Protein AF-A0A662DDF5-F1 (afdb_monomer)

Sequence (69 aa):
MTDTNTDSNLGYRSPQVCKVVGITYRQLDYWDRSGLLGPSMQVASGSGTQRLYTFQDIVTLRVIKRLKD

Mean predicted aligned error: 5.85 Å

Foldseek 3Di:
DDPPPVQLPDWDFLVRLCVLLVHDSVVLVVCCVVVVAAAPNDDADDPPRTRTHGPVSSVVSNVVVVVVD

Nearest PDB structures (foldseek):
  3q1m-assembly1_A  TM=8.608E-01  e=1.266E-04  Bacillus subtilis
  3d71-assembly1_A-2  TM=8.637E-01  e=2.656E-04  Bacillus subtilis
  3iao-assembly1_A-2  TM=8.360E-01  e=2.147E-03  Bacillus subtilis
  6pif-assembly1_I  TM=7.008E-01  e=2.272E-02  Vibrio cholerae
  6pig-assembly1_I  TM=7.200E-01  e=3.896E-02  Vibrio cholerae

Radius of gyration: 12.8 Å; Cα contacts (8 Å, |Δi|>4): 72; chains: 1; bounding box: 34×34×30 Å

Secondary structure (DSSP, 8-state):
-----GGGG-PEEHHHHHHHHT--HHHHHHHHHTTS---SSB---STT---EE-HHHHHHHHHHHHHH-

pLDDT: mean 87.73, std 14.8, range [41.03, 97.81]

Structure (mmCIF, N/CA/C/O backbone):
data_AF-A0A662DDF5-F1
#
_entry.id   AF-A0A662DDF5-F1
#
loop_
_atom_site.group_PDB
_atom_site.id
_atom_site.type_symbol
_atom_site.label_atom_id
_atom_site.label_alt_id
_atom_site.label_comp_id
_atom_site.label_asym_id
_atom_site.label_entity_id
_atom_site.label_seq_id
_atom_site.pdbx_PDB_ins_code
_atom_site.Cartn_x
_atom_site.Cartn_y
_atom_site.Cartn_z
_atom_site.occupancy
_atom_site.B_iso_or_equiv
_atom_site.auth_seq_id
_atom_site.auth_comp_id
_atom_site.auth_asym_id
_atom_site.auth_atom_id
_atom_site.pdbx_PDB_model_num
ATOM 1 N N . MET A 1 1 ? 23.108 -22.880 13.778 1.00 41.03 1 MET A N 1
ATOM 2 C CA . MET A 1 1 ? 21.727 -22.957 13.265 1.00 41.03 1 MET A CA 1
ATOM 3 C C . MET A 1 1 ? 21.309 -21.533 12.910 1.00 41.03 1 MET A C 1
ATOM 5 O O . MET A 1 1 ? 20.782 -20.826 13.753 1.00 41.03 1 MET A O 1
ATOM 9 N N . THR A 1 2 ? 21.714 -21.033 11.744 1.00 47.97 2 THR A N 1
ATOM 10 C CA . THR A 1 2 ? 21.315 -19.697 11.276 1.00 47.97 2 THR A CA 1
ATOM 11 C C . THR A 1 2 ? 20.104 -19.883 10.383 1.00 47.97 2 THR A C 1
ATOM 13 O O . THR A 1 2 ? 20.265 -20.255 9.219 1.00 47.97 2 THR A O 1
ATOM 16 N N . ASP A 1 3 ? 18.912 -19.672 10.937 1.00 51.97 3 ASP A N 1
ATOM 17 C CA . ASP A 1 3 ? 17.689 -19.544 10.149 1.00 51.97 3 ASP A CA 1
ATOM 18 C C . ASP A 1 3 ? 17.855 -18.320 9.246 1.00 51.97 3 ASP A C 1
ATOM 20 O O . ASP A 1 3 ? 17.683 -17.168 9.645 1.00 51.97 3 ASP A O 1
ATOM 24 N N . THR A 1 4 ? 18.303 -18.570 8.020 1.00 49.25 4 THR A N 1
ATOM 25 C CA . THR A 1 4 ? 18.409 -17.564 6.972 1.00 49.25 4 THR A CA 1
ATOM 26 C C . THR A 1 4 ? 16.993 -17.291 6.494 1.00 49.25 4 THR A C 1
ATOM 28 O O . THR A 1 4 ? 16.453 -17.983 5.633 1.00 49.25 4 THR A O 1
ATOM 31 N N . ASN A 1 5 ? 16.370 -16.293 7.121 1.00 55.41 5 ASN A N 1
ATOM 32 C CA . ASN A 1 5 ? 15.086 -15.737 6.724 1.00 55.41 5 ASN A CA 1
ATOM 33 C C . ASN A 1 5 ? 15.195 -15.214 5.276 1.00 55.41 5 ASN A C 1
ATOM 35 O O . ASN A 1 5 ? 15.622 -14.087 5.008 1.00 55.41 5 ASN A O 1
ATOM 39 N N . THR A 1 6 ? 14.877 -16.106 4.337 1.00 53.12 6 THR A N 1
ATOM 40 C CA . THR A 1 6 ? 15.023 -15.945 2.883 1.00 53.12 6 THR A CA 1
ATOM 41 C C . THR A 1 6 ? 14.017 -14.928 2.317 1.00 53.12 6 THR A C 1
ATOM 43 O O . THR A 1 6 ? 14.150 -14.494 1.174 1.00 53.12 6 THR A O 1
ATOM 46 N N . ASP A 1 7 ? 13.073 -14.443 3.129 1.00 54.75 7 ASP A N 1
ATOM 47 C CA . ASP A 1 7 ? 12.043 -13.488 2.702 1.00 54.75 7 ASP A CA 1
ATOM 48 C C . ASP A 1 7 ? 12.571 -12.061 2.506 1.00 54.75 7 ASP A C 1
ATOM 50 O O . ASP A 1 7 ? 11.920 -11.242 1.857 1.00 54.75 7 ASP A O 1
ATOM 54 N N . SER A 1 8 ? 13.777 -11.760 3.000 1.00 57.22 8 SER A N 1
ATOM 55 C CA . SER A 1 8 ? 14.379 -10.418 2.918 1.00 57.22 8 SER A CA 1
ATOM 56 C C . SER A 1 8 ? 14.590 -9.925 1.478 1.00 57.22 8 SER A C 1
ATOM 58 O O . SER A 1 8 ? 14.750 -8.727 1.262 1.00 57.22 8 SER A O 1
ATOM 60 N N . ASN A 1 9 ? 14.583 -10.829 0.492 1.00 67.19 9 ASN A N 1
ATOM 61 C CA . ASN A 1 9 ? 14.842 -10.513 -0.916 1.00 67.19 9 ASN A CA 1
ATOM 62 C C . ASN A 1 9 ? 13.599 -10.650 -1.818 1.00 67.19 9 ASN A C 1
ATOM 64 O O . ASN A 1 9 ? 13.705 -10.539 -3.039 1.00 67.19 9 ASN A O 1
ATOM 68 N N . LEU A 1 10 ? 12.419 -10.922 -1.244 1.00 82.69 10 LEU A N 1
ATOM 69 C CA . LEU A 1 10 ? 11.190 -11.159 -2.003 1.00 82.69 10 LEU A CA 1
ATOM 70 C C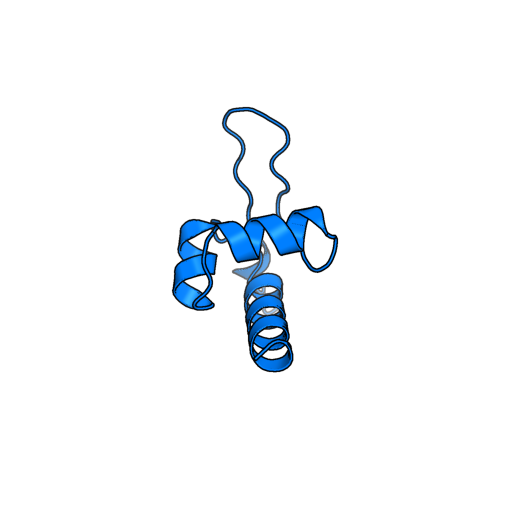 . LEU A 1 10 ? 10.249 -9.949 -1.900 1.00 82.69 10 LEU A C 1
ATOM 72 O O . LEU A 1 10 ? 9.655 -9.677 -0.858 1.00 82.69 10 LEU A O 1
ATOM 76 N N . GLY A 1 11 ? 10.146 -9.196 -2.997 1.00 92.06 11 GLY A N 1
ATOM 77 C CA . GLY A 1 11 ? 9.335 -7.983 -3.098 1.00 92.06 11 GLY A CA 1
ATOM 78 C C . GLY A 1 11 ? 7.972 -8.215 -3.745 1.00 92.06 11 GLY A C 1
ATOM 79 O O . GLY A 1 11 ? 7.855 -8.898 -4.764 1.00 92.06 11 GLY A O 1
ATOM 80 N N . TYR A 1 12 ? 6.936 -7.587 -3.197 1.00 95.38 12 TYR A N 1
ATOM 81 C CA . TYR A 1 12 ? 5.569 -7.650 -3.710 1.00 95.38 12 TYR A CA 1
ATOM 82 C C . TYR A 1 12 ? 5.223 -6.395 -4.507 1.00 95.38 12 TYR A C 1
ATOM 84 O O . TYR A 1 12 ? 5.449 -5.278 -4.049 1.00 95.38 12 TYR A O 1
ATOM 92 N N . ARG A 1 13 ? 4.632 -6.555 -5.695 1.00 95.50 13 ARG A N 1
ATOM 93 C CA . ARG A 1 13 ? 4.236 -5.419 -6.548 1.00 95.50 13 ARG A CA 1
ATOM 94 C C . ARG A 1 13 ? 2.916 -4.805 -6.094 1.00 95.50 13 ARG A C 1
ATOM 96 O O . ARG A 1 13 ? 2.042 -5.517 -5.597 1.00 95.50 13 ARG A O 1
ATOM 103 N N . SER A 1 14 ? 2.696 -3.523 -6.400 1.00 95.94 14 SER A N 1
ATOM 104 C CA . SER A 1 14 ? 1.456 -2.804 -6.056 1.00 95.94 14 SER A CA 1
ATOM 105 C C . SER A 1 14 ? 0.160 -3.571 -6.380 1.00 95.94 14 SER A C 1
ATOM 107 O O . SER A 1 14 ? -0.695 -3.638 -5.502 1.00 95.94 14 SER A O 1
ATOM 109 N N . PRO A 1 15 ? -0.022 -4.226 -7.552 1.00 96.75 15 PRO A N 1
ATOM 110 C CA . PRO A 1 15 ? -1.248 -4.986 -7.818 1.00 96.75 15 PRO A CA 1
ATOM 111 C C . PRO A 1 15 ? -1.456 -6.181 -6.874 1.00 96.75 15 PRO A C 1
ATOM 113 O O . PRO A 1 15 ? -2.586 -6.457 -6.470 1.00 96.75 15 PRO A O 1
ATOM 116 N N . GLN A 1 16 ? -0.377 -6.877 -6.495 1.00 97.00 16 GLN A N 1
ATOM 117 C CA . GLN A 1 16 ? -0.442 -7.982 -5.534 1.00 97.00 16 GLN A CA 1
ATOM 118 C C . GLN A 1 16 ? -0.801 -7.454 -4.145 1.00 97.00 16 GLN A C 1
ATOM 120 O O . GLN A 1 16 ? -1.702 -7.989 -3.504 1.00 97.00 16 GLN A O 1
ATOM 125 N N . VAL A 1 17 ? -0.155 -6.365 -3.723 1.00 97.44 17 VAL A N 1
ATOM 126 C CA . VAL A 1 17 ? -0.419 -5.702 -2.440 1.00 97.44 17 VAL A CA 1
ATOM 127 C C . VAL A 1 17 ? -1.874 -5.242 -2.349 1.00 97.44 17 VAL A C 1
ATOM 129 O O . VAL A 1 17 ? -2.559 -5.601 -1.395 1.00 97.44 17 VAL A O 1
ATOM 132 N N . CYS A 1 18 ? -2.388 -4.539 -3.364 1.00 97.75 18 CYS A N 1
ATOM 133 C CA . CYS A 1 18 ? -3.786 -4.102 -3.426 1.00 97.75 18 CYS A CA 1
ATOM 134 C C . CYS A 1 18 ? -4.764 -5.272 -3.256 1.00 97.75 18 CYS A C 1
ATOM 136 O O . CYS A 1 18 ? -5.690 -5.191 -2.447 1.00 97.75 18 CYS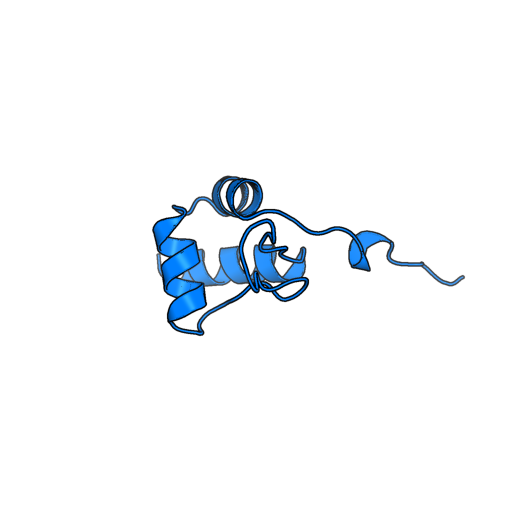 A O 1
ATOM 138 N N . LYS A 1 19 ? -4.532 -6.379 -3.979 1.00 97.81 19 LYS A N 1
ATOM 139 C CA . LYS A 1 19 ? -5.371 -7.583 -3.906 1.00 97.81 19 LYS A CA 1
ATOM 140 C C . LYS A 1 19 ? -5.325 -8.227 -2.523 1.00 97.81 19 LYS A C 1
ATOM 142 O O . LYS A 1 19 ? -6.372 -8.575 -1.989 1.00 97.81 19 LYS A O 1
ATOM 147 N N . VAL A 1 20 ? -4.132 -8.388 -1.949 1.00 97.12 20 VAL A N 1
ATOM 148 C CA . VAL A 1 20 ? -3.967 -9.008 -0.630 1.00 97.12 20 VAL A CA 1
ATOM 149 C C . VAL A 1 20 ? -4.628 -8.139 0.429 1.00 97.12 20 VAL A C 1
ATOM 151 O O . VAL A 1 20 ? -5.498 -8.632 1.139 1.00 97.12 20 VAL A O 1
ATOM 154 N N . VAL A 1 21 ? -4.270 -6.856 0.513 1.00 97.19 21 VAL A N 1
ATOM 155 C CA . VAL A 1 21 ? -4.743 -5.919 1.546 1.00 97.19 21 VAL A CA 1
ATOM 156 C C . VAL A 1 21 ? -6.236 -5.594 1.390 1.00 97.19 21 VAL A C 1
ATOM 158 O O . VAL A 1 21 ? -6.911 -5.336 2.389 1.00 97.19 21 VAL A O 1
ATOM 161 N N . GLY A 1 22 ? -6.784 -5.676 0.176 1.00 97.38 22 GLY A N 1
ATOM 162 C CA . GLY A 1 22 ? -8.172 -5.310 -0.109 1.00 97.38 22 GLY A CA 1
ATOM 163 C C . GLY A 1 22 ? -8.356 -3.794 -0.177 1.00 97.38 22 GLY A C 1
ATOM 164 O O . GLY A 1 22 ? -9.281 -3.249 0.428 1.00 97.38 22 GLY A O 1
ATOM 165 N N . ILE A 1 23 ? -7.441 -3.107 -0.862 1.00 96.81 23 ILE A N 1
ATOM 166 C CA . ILE A 1 23 ? -7.495 -1.662 -1.128 1.00 96.81 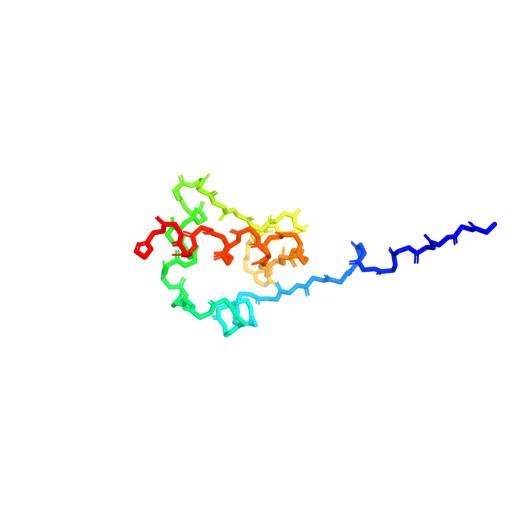23 ILE A CA 1
ATOM 167 C C . ILE A 1 23 ? -7.360 -1.397 -2.622 1.00 96.81 23 ILE A C 1
ATOM 169 O O . ILE A 1 23 ? -6.808 -2.199 -3.377 1.00 96.81 23 ILE A O 1
ATOM 173 N N . THR A 1 24 ? -7.856 -0.246 -3.053 1.00 97.56 24 THR A N 1
ATOM 174 C CA . THR A 1 24 ? -7.647 0.230 -4.421 1.00 97.56 24 THR A CA 1
ATOM 175 C C . THR A 1 24 ? -6.213 0.716 -4.613 1.00 97.56 24 THR A C 1
ATOM 177 O O . THR A 1 24 ? -5.563 1.179 -3.674 1.00 97.56 24 THR A O 1
ATOM 180 N N . TYR A 1 25 ? -5.741 0.707 -5.862 1.00 95.88 25 TYR A N 1
ATOM 181 C CA . TYR A 1 25 ? -4.453 1.314 -6.208 1.00 95.88 25 TYR A CA 1
ATOM 182 C C . TYR A 1 25 ? -4.381 2.794 -5.805 1.00 95.88 25 TYR A C 1
ATOM 184 O O . TYR A 1 25 ? -3.343 3.251 -5.349 1.00 95.88 25 TYR A O 1
ATOM 192 N N . ARG A 1 26 ? -5.492 3.535 -5.906 1.00 96.56 26 ARG A N 1
ATOM 193 C CA . ARG A 1 26 ? -5.555 4.945 -5.491 1.00 96.56 26 ARG A CA 1
ATOM 194 C C . ARG A 1 26 ? -5.364 5.131 -3.991 1.00 96.56 26 ARG A C 1
ATOM 196 O O . ARG A 1 26 ? -4.691 6.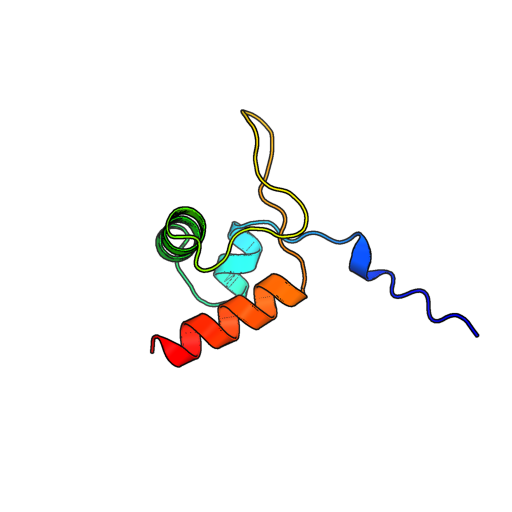070 -3.600 1.00 96.56 26 ARG A O 1
ATOM 203 N N . GLN A 1 27 ? -5.945 4.264 -3.161 1.00 96.81 27 GLN A N 1
ATOM 204 C CA . GLN A 1 27 ? -5.713 4.308 -1.713 1.00 96.81 27 GLN A CA 1
ATOM 205 C C . GLN A 1 27 ? -4.242 4.043 -1.390 1.00 96.81 27 GLN A C 1
ATOM 207 O O . GLN A 1 27 ? -3.663 4.769 -0.589 1.00 96.81 27 GLN A O 1
ATOM 212 N N . LEU A 1 28 ? -3.636 3.055 -2.057 1.00 97.00 28 LEU A N 1
ATOM 213 C CA . LEU A 1 28 ? -2.215 2.755 -1.904 1.00 97.00 28 LEU A CA 1
ATOM 214 C C . LEU A 1 28 ? -1.327 3.932 -2.346 1.00 97.00 28 LEU A C 1
ATOM 216 O O . LEU A 1 28 ? -0.439 4.332 -1.602 1.00 97.00 28 LEU A O 1
ATOM 220 N N . ASP A 1 29 ? -1.587 4.513 -3.521 1.00 95.00 29 ASP A N 1
ATOM 221 C CA . ASP A 1 29 ? -0.849 5.675 -4.038 1.00 95.00 29 ASP A CA 1
ATOM 222 C C . ASP A 1 29 ? -1.032 6.910 -3.149 1.00 95.00 29 ASP A C 1
ATOM 224 O O . ASP A 1 29 ? -0.075 7.626 -2.873 1.00 95.00 29 ASP A O 1
ATOM 228 N N . TYR A 1 30 ? -2.244 7.138 -2.640 1.00 95.88 30 TYR A N 1
ATOM 229 C CA . TYR A 1 30 ? -2.513 8.236 -1.721 1.00 95.88 30 TYR A CA 1
ATOM 230 C C . TYR A 1 30 ? -1.725 8.092 -0.415 1.00 95.88 30 TYR A C 1
ATOM 232 O O . TYR A 1 30 ? -1.130 9.069 0.027 1.00 95.88 30 TYR A O 1
ATOM 240 N N . TRP A 1 31 ? -1.679 6.896 0.184 1.00 95.62 31 TRP A N 1
ATOM 241 C CA . TRP A 1 31 ? -0.913 6.656 1.413 1.00 95.62 31 TRP A CA 1
ATOM 242 C C . TRP A 1 31 ? 0.601 6.768 1.215 1.00 95.62 31 TRP A C 1
ATOM 244 O O . TRP A 1 31 ? 1.282 7.268 2.110 1.00 95.62 31 TRP A O 1
ATOM 254 N N . ASP A 1 32 ? 1.114 6.371 0.050 1.00 93.69 32 ASP A N 1
ATOM 255 C CA . ASP A 1 32 ? 2.517 6.578 -0.331 1.00 93.69 32 ASP A CA 1
ATOM 256 C C . ASP A 1 32 ? 2.819 8.077 -0.456 1.00 93.69 32 ASP A C 1
ATOM 258 O O . ASP A 1 32 ? 3.703 8.615 0.209 1.00 93.69 32 ASP A O 1
ATOM 262 N N . ARG A 1 33 ? 1.990 8.802 -1.216 1.00 93.00 33 ARG A N 1
ATOM 263 C CA . ARG A 1 33 ? 2.148 10.247 -1.431 1.00 93.00 33 ARG A CA 1
ATOM 264 C C . ARG A 1 33 ? 1.923 11.091 -0.179 1.00 93.00 33 ARG A C 1
ATOM 266 O O . ARG A 1 33 ? 2.491 12.175 -0.088 1.00 93.00 33 ARG A O 1
ATOM 273 N N . SER A 1 34 ? 1.102 10.633 0.765 1.00 95.19 34 SER A N 1
ATOM 274 C CA . SER A 1 34 ? 0.885 11.317 2.043 1.00 95.19 34 SER A CA 1
ATOM 275 C C . SER A 1 34 ? 1.958 10.988 3.086 1.00 95.19 34 SER A C 1
ATOM 277 O O . SER A 1 34 ? 1.882 11.510 4.195 1.00 95.19 34 SER A O 1
ATOM 279 N N . GLY A 1 35 ? 2.902 10.089 2.779 1.00 92.31 35 GLY A N 1
ATOM 280 C CA . GLY A 1 35 ? 3.920 9.620 3.720 1.00 92.31 35 GLY A CA 1
ATOM 281 C C . GLY A 1 35 ? 3.380 8.712 4.828 1.00 92.31 35 GLY A C 1
ATOM 282 O O . GLY A 1 35 ? 4.065 8.495 5.821 1.00 92.31 35 GLY A O 1
ATOM 283 N N . LEU A 1 36 ? 2.157 8.187 4.683 1.00 93.06 36 LEU A N 1
ATOM 284 C CA . LEU A 1 36 ? 1.583 7.264 5.663 1.00 93.06 36 LEU A CA 1
ATOM 285 C C . LEU A 1 36 ? 2.250 5.888 5.569 1.00 93.06 36 LEU A C 1
ATOM 287 O O . LEU A 1 36 ? 2.551 5.282 6.593 1.00 93.06 36 LEU A O 1
ATOM 291 N N . LEU A 1 37 ? 2.459 5.399 4.344 1.00 94.81 37 LEU A N 1
ATOM 292 C CA . LEU A 1 37 ? 3.250 4.203 4.066 1.00 94.81 37 LEU A CA 1
ATOM 293 C C . LEU A 1 37 ? 3.672 4.177 2.596 1.00 94.81 37 LEU A C 1
ATOM 295 O O . LEU A 1 37 ? 2.814 4.185 1.715 1.00 94.81 37 LEU A O 1
ATOM 299 N N . GLY A 1 38 ? 4.977 4.054 2.352 1.00 91.56 38 GLY A N 1
ATOM 300 C CA . GLY A 1 38 ? 5.565 3.792 1.036 1.00 91.56 38 GLY A CA 1
ATOM 301 C C . GLY A 1 38 ? 6.240 2.414 0.963 1.00 91.56 38 GLY A C 1
ATOM 302 O O . GLY A 1 38 ? 6.333 1.721 1.976 1.00 91.56 38 GLY A O 1
ATOM 303 N N . PRO A 1 39 ? 6.687 1.975 -0.225 1.00 93.62 39 PRO A N 1
ATOM 304 C CA . PRO A 1 39 ? 7.412 0.715 -0.378 1.00 93.62 39 PRO A CA 1
ATOM 305 C C . PRO A 1 39 ? 8.768 0.762 0.339 1.00 93.62 39 PRO A C 1
ATOM 307 O O . PRO A 1 39 ? 9.606 1.603 0.014 1.00 93.62 39 PRO A O 1
ATOM 310 N N . SER A 1 40 ? 9.012 -0.170 1.264 1.00 92.25 40 SER A N 1
ATOM 311 C CA . SER A 1 40 ? 10.270 -0.208 2.024 1.00 92.25 40 SER A CA 1
ATOM 312 C C . SER A 1 40 ? 11.408 -0.920 1.284 1.00 92.25 40 SER A C 1
ATOM 314 O O . SER A 1 40 ? 12.570 -0.682 1.597 1.00 92.25 40 SER A O 1
ATOM 316 N N . MET A 1 41 ? 11.108 -1.794 0.311 1.00 90.56 41 MET A N 1
ATOM 317 C CA . MET A 1 41 ? 12.140 -2.530 -0.438 1.00 90.56 41 MET A CA 1
ATOM 318 C C . MET A 1 41 ? 12.651 -1.743 -1.646 1.00 90.56 41 MET A C 1
ATOM 320 O O . MET A 1 41 ? 13.856 -1.629 -1.842 1.00 90.56 41 MET A O 1
ATOM 324 N N . GLN A 1 42 ? 11.749 -1.212 -2.473 1.00 89.25 42 GLN A N 1
ATOM 325 C CA . GLN A 1 42 ? 12.142 -0.409 -3.627 1.00 89.25 42 GLN A CA 1
ATOM 326 C C . GLN A 1 42 ? 11.097 0.654 -3.933 1.00 89.25 42 GLN A C 1
ATOM 328 O O . GLN A 1 42 ? 9.950 0.347 -4.269 1.00 89.25 42 GLN A O 1
ATOM 333 N N . VAL A 1 43 ? 11.531 1.910 -3.888 1.00 86.25 43 VAL A N 1
ATOM 334 C CA . VAL A 1 43 ? 10.775 3.042 -4.422 1.00 86.25 43 VAL A CA 1
ATOM 335 C C . VAL A 1 43 ? 10.951 3.074 -5.941 1.00 86.25 43 VAL A C 1
ATOM 337 O O . VAL A 1 43 ? 12.040 2.824 -6.459 1.00 86.25 43 VAL A O 1
ATOM 340 N N . ALA A 1 44 ? 9.882 3.383 -6.673 1.00 85.12 44 ALA A N 1
ATOM 341 C CA . ALA A 1 44 ? 9.990 3.627 -8.107 1.00 85.12 44 ALA A CA 1
ATOM 342 C C . ALA A 1 44 ? 10.671 4.988 -8.345 1.00 85.12 44 ALA A C 1
ATOM 344 O O . ALA A 1 44 ? 10.194 6.005 -7.849 1.00 85.12 44 ALA A O 1
ATOM 345 N N . SER A 1 45 ? 11.770 5.012 -9.100 1.00 80.88 45 SER A N 1
ATOM 346 C CA . SER A 1 45 ? 12.586 6.209 -9.365 1.00 80.88 45 SER A CA 1
ATOM 347 C C . SER A 1 45 ? 12.587 6.651 -10.835 1.00 80.88 45 SER A C 1
ATOM 349 O O . SER A 1 45 ? 13.321 7.560 -11.212 1.00 80.88 45 SER A O 1
ATOM 351 N N . GLY A 1 46 ? 11.747 6.048 -11.680 1.00 81.44 46 GLY A N 1
ATOM 352 C CA . GLY A 1 46 ? 11.633 6.413 -13.091 1.00 81.44 46 GLY A CA 1
ATOM 353 C C . GLY A 1 46 ? 10.845 5.406 -13.923 1.00 81.44 46 GLY A C 1
ATOM 354 O O . GLY A 1 46 ? 10.287 4.434 -13.403 1.00 81.44 4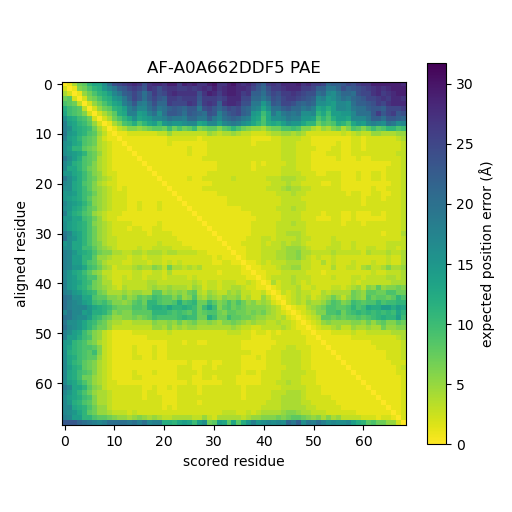6 GLY A O 1
ATOM 355 N N . SER A 1 47 ? 10.815 5.635 -15.237 1.00 78.25 47 SER A N 1
ATOM 356 C CA . SER A 1 47 ? 10.193 4.711 -16.191 1.00 78.25 47 SER A CA 1
ATOM 357 C C . SER A 1 47 ? 10.852 3.328 -16.1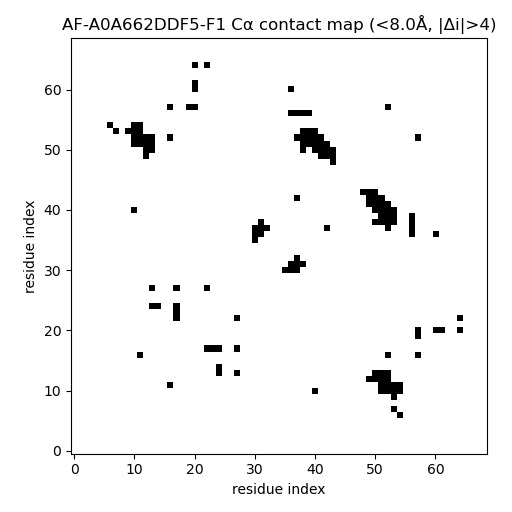11 1.00 78.25 47 SER A C 1
ATOM 359 O O . SER A 1 47 ? 12.074 3.220 -16.062 1.00 78.25 47 SER A O 1
ATOM 361 N N . GLY A 1 48 ? 10.042 2.270 -16.056 1.00 83.25 48 GLY A N 1
ATOM 362 C CA . GLY A 1 48 ? 10.510 0.882 -15.960 1.00 83.25 48 GLY A CA 1
ATOM 363 C C . GLY A 1 48 ? 10.818 0.381 -14.543 1.00 83.25 48 GLY A C 1
ATOM 364 O O . GLY A 1 48 ? 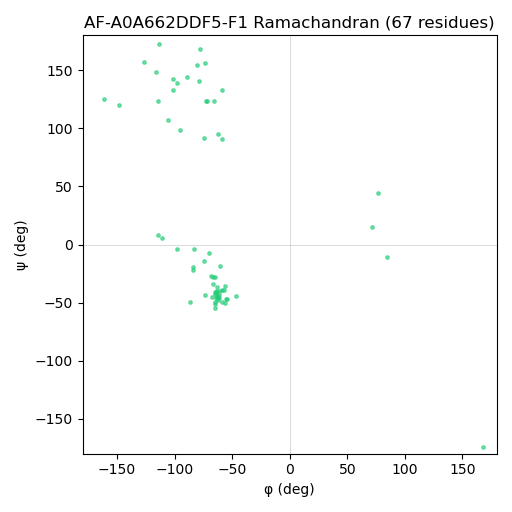10.963 -0.825 -14.356 1.00 83.25 48 GLY A O 1
ATOM 365 N N . THR A 1 49 ? 10.855 1.254 -13.531 1.00 84.44 49 THR A N 1
ATOM 366 C CA . THR A 1 49 ? 11.013 0.832 -12.128 1.00 84.44 49 THR A CA 1
ATOM 367 C C . THR A 1 49 ? 9.661 0.566 -11.473 1.00 84.44 49 THR A C 1
ATOM 369 O O . THR A 1 49 ? 8.667 1.236 -11.757 1.00 84.44 49 THR A O 1
ATOM 372 N N . GLN A 1 50 ? 9.607 -0.436 -10.599 1.00 88.75 50 GLN A N 1
ATOM 373 C CA . GLN A 1 50 ? 8.386 -0.826 -9.900 1.00 88.75 50 GLN A CA 1
ATOM 374 C C . GLN A 1 50 ? 8.547 -0.620 -8.401 1.00 88.75 50 GLN A C 1
ATOM 376 O O . GLN A 1 50 ? 9.633 -0.789 -7.852 1.00 88.75 50 GLN A O 1
ATOM 381 N N . ARG A 1 51 ? 7.436 -0.290 -7.741 1.00 93.44 51 ARG A N 1
ATOM 382 C CA . ARG A 1 51 ? 7.364 -0.285 -6.283 1.00 93.44 51 ARG A CA 1
ATOM 383 C C . ARG A 1 51 ? 7.362 -1.723 -5.781 1.00 93.44 51 ARG A C 1
ATOM 385 O O . ARG A 1 51 ? 6.482 -2.498 -6.175 1.00 93.44 51 ARG A O 1
ATOM 392 N N . LEU A 1 52 ? 8.317 -2.054 -4.919 1.00 95.12 52 LEU A N 1
ATOM 393 C CA . LEU A 1 52 ? 8.384 -3.347 -4.248 1.00 95.12 52 LEU A CA 1
ATOM 394 C C . LEU A 1 52 ? 8.173 -3.155 -2.754 1.00 95.12 52 LEU A C 1
ATOM 396 O O . LEU A 1 52 ? 8.886 -2.400 -2.096 1.00 95.12 52 LEU A O 1
ATOM 400 N N . TYR A 1 53 ? 7.172 -3.857 -2.244 1.00 95.38 53 TYR A N 1
ATOM 401 C CA . TYR A 1 53 ? 6.790 -3.860 -0.844 1.00 95.38 53 TYR A CA 1
ATOM 402 C C . TYR A 1 53 ? 7.329 -5.119 -0.180 1.00 95.38 53 TYR A C 1
ATOM 404 O O . TYR A 1 53 ? 7.328 -6.194 -0.779 1.00 95.38 53 TYR A O 1
ATOM 412 N N . THR A 1 54 ? 7.764 -4.996 1.063 1.00 95.25 54 THR A N 1
ATOM 413 C CA . THR A 1 54 ? 8.111 -6.141 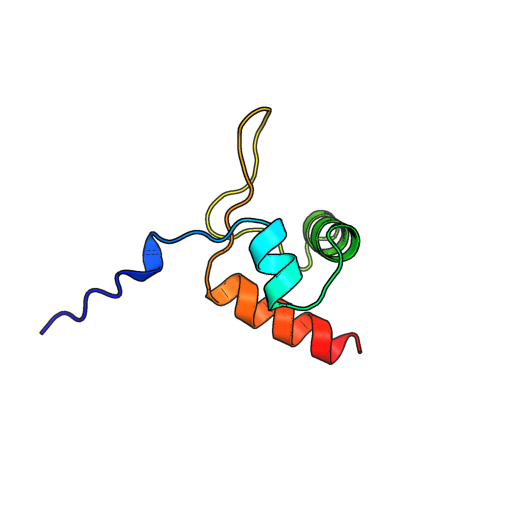1.907 1.00 95.25 54 THR A CA 1
ATOM 414 C C . THR A 1 54 ? 6.847 -6.801 2.461 1.00 95.25 54 THR A C 1
ATOM 416 O O . THR A 1 54 ? 5.752 -6.234 2.425 1.00 95.25 54 THR A O 1
ATOM 419 N N . PHE A 1 55 ? 6.982 -7.993 3.045 1.00 94.75 55 PHE A N 1
ATOM 420 C CA . PHE A 1 55 ? 5.896 -8.579 3.835 1.00 94.75 55 PHE A CA 1
ATOM 421 C C . PHE A 1 55 ? 5.456 -7.655 4.988 1.00 94.75 55 PHE A C 1
ATOM 423 O O . PHE A 1 55 ? 4.259 -7.493 5.229 1.00 94.75 55 PHE A O 1
ATOM 430 N N . GLN A 1 56 ? 6.411 -6.990 5.647 1.00 95.06 56 GLN A N 1
ATOM 431 C CA . GLN A 1 56 ? 6.144 -6.048 6.736 1.00 95.06 56 GLN A CA 1
ATOM 432 C C . GLN A 1 56 ? 5.270 -4.872 6.277 1.00 95.06 56 GLN A C 1
ATOM 434 O O . GLN A 1 56 ? 4.343 -4.477 6.989 1.00 95.06 56 GLN A O 1
ATOM 439 N N . ASP A 1 57 ? 5.503 -4.357 5.068 1.00 95.94 57 ASP A N 1
ATOM 440 C CA . ASP A 1 57 ? 4.669 -3.306 4.478 1.00 95.94 57 ASP A CA 1
ATOM 441 C C . ASP A 1 57 ? 3.226 -3.789 4.291 1.00 95.94 57 ASP A C 1
ATOM 443 O O . ASP A 1 57 ? 2.285 -3.076 4.628 1.00 95.94 57 ASP A O 1
ATOM 447 N N . ILE A 1 58 ? 3.032 -5.022 3.803 1.00 96.25 58 ILE A N 1
ATOM 448 C CA . ILE A 1 58 ? 1.699 -5.617 3.610 1.00 96.25 58 ILE A CA 1
ATOM 449 C C . ILE A 1 58 ? 0.961 -5.755 4.946 1.00 96.25 58 ILE A C 1
ATOM 451 O O . ILE A 1 58 ? -0.225 -5.418 5.032 1.00 96.25 58 ILE A O 1
ATOM 455 N N . VAL A 1 59 ? 1.641 -6.240 5.989 1.00 96.94 59 VAL A N 1
ATOM 456 C CA . VAL A 1 59 ? 1.064 -6.355 7.338 1.00 96.94 59 VAL A CA 1
ATOM 457 C C . VAL A 1 59 ? 0.673 -4.974 7.863 1.00 96.94 59 VAL A 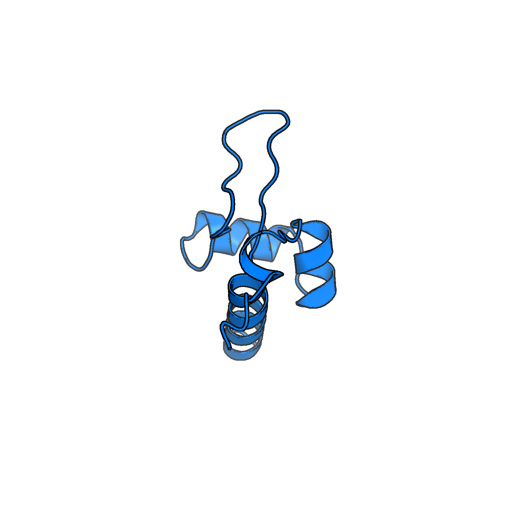C 1
ATOM 459 O O . VAL A 1 59 ? -0.450 -4.787 8.333 1.00 96.94 59 VAL A O 1
ATOM 462 N N . THR A 1 60 ? 1.551 -3.986 7.710 1.00 97.06 60 THR A N 1
ATOM 463 C CA . THR A 1 60 ? 1.311 -2.613 8.173 1.00 97.06 60 THR A CA 1
ATOM 464 C C . THR A 1 60 ? 0.150 -1.966 7.415 1.00 97.06 60 THR A C 1
ATOM 466 O O . THR A 1 60 ? -0.746 -1.393 8.029 1.00 97.06 60 THR A O 1
ATOM 469 N N . LEU A 1 61 ? 0.077 -2.146 6.094 1.00 97.06 61 LEU A N 1
ATOM 470 C CA . LEU A 1 61 ? -1.051 -1.722 5.260 1.00 97.06 61 LEU A CA 1
ATOM 471 C C . LEU A 1 61 ? -2.375 -2.354 5.702 1.00 97.06 61 LEU A C 1
ATOM 473 O O . LEU A 1 61 ? -3.408 -1.682 5.700 1.00 97.06 61 LEU A O 1
ATOM 477 N N . ARG A 1 62 ? -2.368 -3.633 6.100 1.00 96.38 62 ARG A N 1
ATOM 478 C CA . ARG A 1 62 ? -3.562 -4.298 6.640 1.00 96.38 62 ARG A CA 1
ATOM 479 C C . ARG A 1 62 ? -4.012 -3.663 7.955 1.00 96.38 62 ARG A C 1
ATOM 481 O O . ARG A 1 62 ? -5.215 -3.489 8.148 1.00 96.38 62 ARG A O 1
ATOM 488 N N . VAL A 1 63 ? -3.072 -3.316 8.833 1.00 97.06 63 VAL A N 1
ATOM 489 C CA . VAL A 1 63 ? -3.365 -2.622 10.095 1.00 97.06 63 VAL A CA 1
ATOM 490 C C . VAL A 1 63 ? -3.917 -1.224 9.819 1.00 97.06 63 VAL A C 1
ATOM 492 O O . VAL A 1 63 ? -4.987 -0.896 10.318 1.00 97.06 63 VAL A O 1
ATOM 495 N N . ILE A 1 64 ? -3.263 -0.438 8.957 1.00 95.94 64 ILE A N 1
ATOM 496 C CA . ILE A 1 64 ? -3.728 0.898 8.553 1.00 95.94 64 ILE A CA 1
ATOM 497 C C . ILE A 1 64 ? -5.151 0.835 7.999 1.00 95.94 64 ILE A C 1
ATOM 499 O O . ILE A 1 64 ? -5.989 1.635 8.403 1.00 95.94 64 ILE A O 1
ATOM 503 N N . LYS A 1 65 ? -5.441 -0.120 7.102 1.00 95.81 65 LYS A N 1
ATOM 504 C CA . LYS A 1 65 ? -6.790 -0.318 6.562 1.00 95.81 65 LYS A CA 1
ATOM 505 C C . LYS A 1 65 ? -7.804 -0.540 7.686 1.00 95.81 65 LYS A C 1
ATOM 507 O O . LYS A 1 65 ? -8.796 0.166 7.707 1.00 95.81 65 LYS A O 1
ATOM 512 N N . ARG A 1 66 ? -7.534 -1.457 8.622 1.00 96.12 66 ARG A N 1
ATOM 513 C CA . ARG A 1 66 ? -8.444 -1.756 9.743 1.00 96.12 66 ARG A CA 1
ATOM 514 C C . ARG A 1 66 ? -8.645 -0.596 10.716 1.00 96.12 66 ARG A C 1
ATOM 516 O O . ARG A 1 66 ? -9.667 -0.552 11.378 1.00 96.12 66 ARG A O 1
ATOM 523 N N . LEU A 1 67 ? -7.661 0.290 10.854 1.00 96.19 67 LEU A N 1
ATOM 524 C CA . LEU A 1 67 ? -7.766 1.479 11.710 1.00 96.19 67 LEU A CA 1
ATOM 525 C C . LEU A 1 67 ? -8.448 2.659 11.008 1.00 96.19 67 LEU A C 1
ATOM 527 O O . LEU A 1 67 ? -8.856 3.611 11.666 1.00 96.19 67 LEU A O 1
ATOM 531 N N . LYS A 1 68 ? -8.490 2.633 9.673 1.00 87.75 68 LYS A N 1
ATOM 532 C CA . LYS A 1 68 ? -9.188 3.608 8.829 1.00 87.75 68 LYS A CA 1
ATOM 533 C C . LYS A 1 68 ? -10.572 3.126 8.384 1.00 87.75 68 LYS A C 1
ATOM 535 O O . LYS A 1 68 ? -11.243 3.890 7.689 1.00 87.75 68 LYS A O 1
ATOM 540 N N . ASP A 1 69 ? -10.933 1.892 8.734 1.00 62.91 69 ASP A N 1
ATOM 541 C CA . ASP A 1 69 ? -12.307 1.389 8.695 1.00 62.91 69 ASP A CA 1
ATOM 542 C C . ASP A 1 69 ? -13.132 2.071 9.799 1.00 62.91 69 ASP A C 1
ATOM 544 O O . ASP A 1 69 ? -12.610 2.222 10.930 1.00 62.91 69 ASP A O 1
#

Solvent-accessible surface area (backbone atoms only — not comparable to full-atom values): 4181 Å² total; per-residue (Å²): 138,79,84,74,71,72,64,84,80,54,65,42,43,60,72,59,46,25,65,72,58,70,48,52,66,65,58,53,52,49,32,32,76,70,68,74,50,63,47,80,71,28,69,56,85,54,92,93,52,61,45,18,25,35,69,67,48,50,54,50,50,39,51,53,51,63,72,72,99